Protein AF-A0A9E6A6F7-F1 (afdb_monomer)

Secondary structure (DSSP, 8-state):
------HHHHHHHTS-HHHHHHHHHHTTTTTT-SS--HHHHHHHHHHHHHTT--SHHHHHHHHHHTHHHHHTTT-----HHHHHHHHHHS-HHHHHHHHHHHHHHHHHHS-SS-HHHHHHS-SSHHHHHHHHHHHHHHTTS--

Structure (mmCIF, N/CA/C/O backbone):
data_AF-A0A9E6A6F7-F1
#
_entry.id   AF-A0A9E6A6F7-F1
#
loop_
_atom_site.group_PDB
_atom_site.id
_atom_site.type_symbol
_atom_site.label_atom_id
_atom_site.label_alt_id
_atom_site.label_comp_id
_atom_site.label_asym_id
_atom_site.label_entity_id
_atom_site.label_seq_id
_atom_site.pdbx_PDB_ins_code
_atom_site.Cartn_x
_atom_site.Cartn_y
_atom_site.Cartn_z
_atom_site.occupancy
_atom_site.B_iso_or_equiv
_atom_site.auth_seq_id
_atom_site.auth_comp_id
_atom_site.auth_asym_id
_atom_site.auth_atom_id
_atom_site.pdbx_PDB_model_num
ATOM 1 N N . MET A 1 1 ? 13.726 -7.274 18.496 1.00 39.00 1 MET A N 1
ATOM 2 C CA . MET A 1 1 ? 13.730 -6.016 17.710 1.00 39.00 1 MET A CA 1
ATOM 3 C C . MET A 1 1 ? 12.472 -5.232 18.072 1.00 39.00 1 MET A C 1
ATOM 5 O O . MET A 1 1 ? 11.391 -5.796 17.971 1.00 39.00 1 MET A O 1
ATOM 9 N N . LYS A 1 2 ? 12.599 -4.001 18.593 1.00 41.56 2 LYS A N 1
ATOM 10 C CA . LYS A 1 2 ? 11.456 -3.180 19.045 1.00 41.56 2 LYS A CA 1
ATOM 11 C C . LYS A 1 2 ? 10.475 -2.971 17.886 1.00 41.56 2 LYS A C 1
ATOM 13 O O . LYS A 1 2 ? 10.886 -2.493 16.833 1.00 41.56 2 LYS A O 1
ATOM 18 N N . HIS A 1 3 ? 9.202 -3.313 18.087 1.00 45.44 3 HIS A N 1
ATOM 19 C CA . HIS A 1 3 ? 8.124 -3.018 17.144 1.00 45.44 3 HIS A CA 1
ATOM 20 C C . HIS A 1 3 ? 8.069 -1.508 16.884 1.00 45.44 3 HIS A C 1
ATOM 22 O O . HIS A 1 3 ? 7.544 -0.740 17.690 1.00 45.44 3 HIS A O 1
ATOM 28 N N . SER A 1 4 ? 8.621 -1.066 15.760 1.00 52.75 4 SER A N 1
ATOM 29 C CA . SER A 1 4 ? 8.496 0.305 15.284 1.00 52.75 4 SER A CA 1
ATOM 30 C C . SER A 1 4 ? 7.064 0.506 14.780 1.00 52.75 4 SER A C 1
ATOM 32 O O . SER A 1 4 ? 6.735 0.242 13.624 1.00 52.75 4 SER A O 1
ATOM 34 N N . ASN A 1 5 ? 6.179 0.948 15.681 1.00 57.75 5 ASN A N 1
ATOM 35 C CA . ASN A 1 5 ? 4.840 1.442 15.349 1.00 57.75 5 ASN A CA 1
ATOM 36 C C . ASN A 1 5 ? 4.981 2.748 14.551 1.00 57.75 5 ASN A C 1
ATOM 38 O O . ASN A 1 5 ? 4.801 3.838 15.083 1.00 57.75 5 ASN A O 1
ATOM 42 N N . SER A 1 6 ? 5.349 2.648 13.273 1.00 71.81 6 SER A N 1
ATOM 43 C CA . SER A 1 6 ? 5.286 3.804 12.384 1.00 71.81 6 SER A CA 1
ATOM 44 C C . SER A 1 6 ? 3.828 4.253 12.238 1.00 71.81 6 SER A C 1
ATOM 46 O O . SER A 1 6 ? 2.909 3.428 12.292 1.00 71.81 6 SER A O 1
ATOM 48 N N . ILE A 1 7 ? 3.610 5.550 12.011 1.00 75.88 7 ILE A N 1
ATOM 49 C CA . ILE A 1 7 ? 2.280 6.097 11.690 1.00 75.88 7 ILE A CA 1
ATOM 50 C C . ILE A 1 7 ? 1.677 5.334 10.501 1.00 75.88 7 ILE A C 1
ATOM 52 O O . ILE A 1 7 ? 0.491 5.027 10.491 1.00 75.88 7 ILE A O 1
ATOM 56 N N . PHE A 1 8 ? 2.510 4.913 9.548 1.00 79.44 8 PHE A N 1
ATOM 57 C CA . PHE A 1 8 ? 2.103 4.068 8.429 1.00 79.44 8 PHE A CA 1
ATOM 58 C C . PHE A 1 8 ? 1.563 2.693 8.860 1.00 79.44 8 PHE A C 1
ATOM 60 O O . PHE A 1 8 ? 0.500 2.278 8.402 1.00 79.44 8 PHE A O 1
ATOM 67 N N . CYS A 1 9 ? 2.231 2.009 9.798 1.00 79.19 9 CYS A N 1
ATOM 68 C CA . CYS A 1 9 ? 1.732 0.757 10.378 1.00 79.19 9 CYS A CA 1
ATOM 69 C C . CYS A 1 9 ? 0.378 0.964 11.075 1.00 79.19 9 CYS A C 1
ATOM 71 O O . CYS A 1 9 ? -0.506 0.118 10.972 1.00 79.19 9 CYS A O 1
ATOM 73 N N . GLN A 1 10 ? 0.214 2.075 11.799 1.00 80.62 10 GLN A N 1
ATOM 74 C CA . GLN A 1 10 ? -1.046 2.413 12.464 1.00 80.62 10 GLN A CA 1
ATOM 75 C C . GLN A 1 10 ? -2.157 2.713 11.452 1.00 80.62 10 GLN A C 1
ATOM 77 O O . GLN A 1 10 ? -3.277 2.245 11.631 1.00 80.62 10 GLN A O 1
ATOM 82 N N . LEU A 1 11 ? -1.839 3.411 10.359 1.00 79.31 11 LEU A N 1
ATOM 83 C CA . LEU A 1 11 ? -2.776 3.681 9.271 1.00 79.31 11 LEU A CA 1
ATOM 84 C C . LEU A 1 11 ? -3.264 2.389 8.609 1.00 79.31 11 LEU A C 1
ATOM 86 O O . LEU A 1 11 ? -4.469 2.197 8.458 1.00 79.31 11 LEU A O 1
ATOM 90 N N . LEU A 1 12 ? -2.355 1.463 8.293 1.00 82.12 12 LEU A N 1
ATOM 91 C CA . LEU A 1 12 ? -2.723 0.176 7.697 1.00 82.12 12 LEU A CA 1
ATOM 92 C C . LEU A 1 12 ? -3.583 -0.693 8.624 1.00 82.12 12 LEU A C 1
ATOM 94 O O . LEU A 1 12 ? -4.423 -1.440 8.131 1.00 82.12 12 LEU A O 1
ATOM 98 N N . LYS A 1 13 ? -3.453 -0.569 9.953 1.00 83.62 13 LYS A N 1
ATOM 99 C CA . LYS A 1 13 ? -4.332 -1.276 10.907 1.00 83.62 13 LYS A CA 1
ATOM 100 C C . LYS A 1 13 ? -5.803 -0.862 10.788 1.00 83.62 13 LYS A C 1
ATOM 102 O O . LYS A 1 13 ? -6.673 -1.651 11.148 1.00 83.62 13 LYS A O 1
ATOM 107 N N . PHE A 1 14 ? -6.103 0.334 10.274 1.00 82.25 14 PHE A N 1
ATOM 108 C CA . PHE A 1 14 ? -7.488 0.753 10.029 1.00 82.25 14 PHE A CA 1
ATOM 109 C C . PHE A 1 14 ? -8.113 0.098 8.796 1.00 82.25 14 PHE A C 1
ATOM 111 O O . PHE A 1 14 ? -9.330 0.182 8.632 1.00 82.25 14 PHE A O 1
ATOM 118 N N . ILE A 1 15 ? -7.314 -0.567 7.956 1.00 85.81 15 ILE A N 1
ATOM 119 C CA . ILE A 1 15 ? -7.762 -1.297 6.771 1.00 85.81 15 ILE A CA 1
ATOM 120 C C . ILE A 1 15 ? -7.661 -2.796 7.075 1.00 85.81 15 ILE A C 1
ATOM 122 O O . ILE A 1 15 ? -6.586 -3.384 6.937 1.00 85.81 15 ILE A O 1
ATOM 126 N N . PRO A 1 16 ? -8.754 -3.462 7.496 1.00 86.44 16 PRO A N 1
ATOM 127 C CA . PRO A 1 16 ? -8.715 -4.895 7.732 1.00 86.44 16 PRO A CA 1
ATOM 128 C C . PRO A 1 16 ? -8.428 -5.608 6.410 1.00 86.44 16 PRO A C 1
ATOM 130 O O . PRO A 1 16 ? -9.223 -5.509 5.473 1.00 86.44 16 PRO A O 1
ATOM 133 N N . ARG A 1 17 ? -7.316 -6.351 6.343 1.00 88.56 17 ARG A N 1
ATOM 134 C CA . ARG A 1 17 ? -6.894 -7.081 5.132 1.00 88.56 17 ARG A CA 1
ATOM 135 C C . ARG A 1 17 ? -8.009 -7.925 4.533 1.00 88.56 17 ARG A C 1
ATOM 137 O O . ARG A 1 17 ? -8.221 -7.884 3.334 1.00 88.56 17 ARG A O 1
ATOM 144 N N . HIS A 1 18 ? -8.746 -8.645 5.373 1.00 89.56 18 HIS A N 1
ATOM 145 C CA . HIS A 1 18 ? -9.848 -9.494 4.931 1.00 89.56 18 HIS A CA 1
ATOM 146 C C . HIS A 1 18 ? -10.988 -8.694 4.278 1.00 89.56 18 HIS A C 1
ATOM 148 O O . HIS A 1 18 ? -11.524 -9.109 3.256 1.00 89.56 18 HIS A O 1
ATOM 154 N N . SER A 1 19 ? -11.338 -7.523 4.824 1.00 88.88 19 SER A N 1
ATOM 155 C CA . SER A 1 19 ? -12.350 -6.651 4.216 1.00 88.88 19 SER A CA 1
ATOM 156 C C . SER A 1 19 ? -11.873 -6.091 2.879 1.00 88.88 19 SER A C 1
ATOM 158 O O . SER A 1 19 ? -12.650 -6.050 1.933 1.00 88.88 19 SER A O 1
ATOM 160 N N . PHE A 1 20 ? -10.599 -5.703 2.789 1.00 91.50 20 PHE A N 1
ATOM 161 C CA . PHE A 1 20 ? -10.003 -5.255 1.532 1.00 91.50 20 PHE A CA 1
ATOM 162 C C . PHE A 1 20 ? -9.965 -6.378 0.490 1.00 91.50 20 PHE A C 1
ATOM 164 O O . PHE A 1 20 ? -10.367 -6.163 -0.647 1.00 91.50 20 PHE A O 1
ATOM 171 N N . GLN A 1 21 ? -9.573 -7.592 0.884 1.00 92.38 21 GLN A N 1
ATOM 172 C CA . GLN A 1 21 ? -9.533 -8.738 -0.022 1.00 92.38 21 GLN A CA 1
ATOM 173 C C . GLN A 1 21 ? -10.916 -9.036 -0.609 1.00 92.38 21 GLN A C 1
ATOM 175 O O . GLN A 1 21 ? -11.034 -9.202 -1.814 1.00 92.38 21 GLN A O 1
ATOM 180 N N . LYS A 1 22 ? -11.988 -8.964 0.194 1.00 92.88 22 LYS A N 1
ATOM 181 C CA . LYS A 1 22 ? -13.363 -9.096 -0.321 1.00 92.88 22 LYS A CA 1
ATOM 182 C C . LYS A 1 22 ? -13.703 -8.067 -1.400 1.00 92.88 22 LYS A C 1
ATOM 184 O O . LYS A 1 22 ? -14.404 -8.394 -2.354 1.00 92.88 22 LYS A O 1
ATOM 189 N N . VAL A 1 23 ? -13.236 -6.826 -1.251 1.00 91.88 23 VAL A N 1
ATOM 190 C CA . VAL A 1 23 ? -13.404 -5.790 -2.280 1.00 91.88 23 VAL A CA 1
ATOM 191 C C . VAL A 1 23 ? -12.633 -6.187 -3.540 1.00 91.88 23 VAL A C 1
ATOM 193 O O . VAL A 1 23 ? -13.209 -6.200 -4.625 1.00 91.88 23 VAL A O 1
ATOM 196 N N . VAL A 1 24 ? -11.360 -6.562 -3.397 1.00 93.62 24 VAL A N 1
ATOM 197 C CA . VAL A 1 24 ? -10.501 -6.998 -4.510 1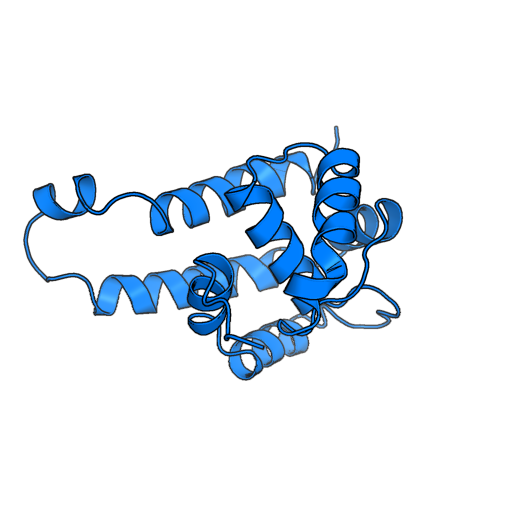.00 93.62 24 VAL A CA 1
ATOM 198 C C . VAL A 1 24 ? -11.121 -8.169 -5.271 1.00 93.62 24 VAL A C 1
ATOM 200 O O . VAL A 1 24 ? -11.175 -8.123 -6.498 1.00 93.62 24 VAL A O 1
ATOM 203 N N . ASP A 1 25 ? -11.631 -9.176 -4.563 1.00 93.19 25 ASP A N 1
ATOM 204 C CA . ASP A 1 25 ? -12.203 -10.389 -5.152 1.00 93.19 25 ASP A CA 1
ATOM 205 C C . ASP A 1 25 ? -13.464 -10.080 -5.968 1.00 93.19 25 ASP A C 1
ATOM 207 O O . ASP A 1 25 ? -13.608 -10.563 -7.092 1.00 93.19 25 ASP A O 1
ATOM 211 N N . ARG A 1 26 ? -14.350 -9.208 -5.459 1.00 93.88 26 ARG A N 1
ATOM 212 C CA . ARG A 1 26 ? -15.557 -8.774 -6.191 1.00 93.88 26 ARG A CA 1
ATOM 213 C C . ARG A 1 26 ? -15.229 -8.063 -7.499 1.00 93.88 26 ARG A C 1
ATOM 215 O O . ARG A 1 26 ? -15.927 -8.257 -8.489 1.00 93.88 26 ARG A O 1
ATOM 222 N N . HIS A 1 27 ? -14.164 -7.267 -7.505 1.00 90.44 27 HIS A N 1
ATOM 223 C CA . HIS A 1 27 ? -13.693 -6.542 -8.689 1.00 90.44 27 HIS A CA 1
ATOM 224 C C . HIS A 1 27 ? -12.661 -7.328 -9.507 1.00 90.44 27 HIS A C 1
ATOM 226 O O . HIS A 1 27 ? -12.150 -6.810 -10.496 1.00 90.44 27 HIS A O 1
ATOM 232 N N . LYS A 1 28 ? -12.330 -8.564 -9.103 1.00 90.94 28 LYS A N 1
ATOM 233 C CA . LYS A 1 28 ? -11.289 -9.404 -9.718 1.00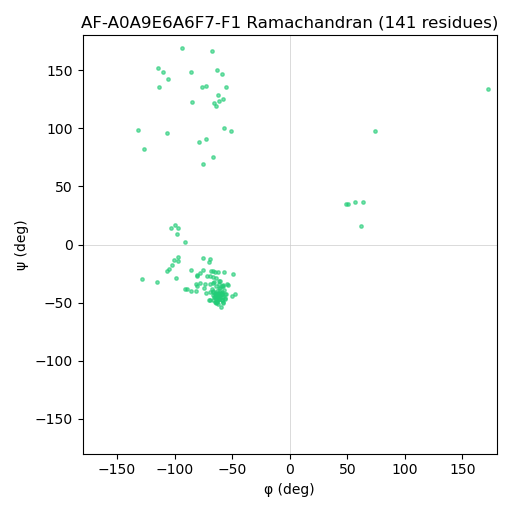 90.94 28 LYS A CA 1
ATOM 234 C C . LYS A 1 28 ? -9.942 -8.672 -9.883 1.00 90.94 28 LYS A C 1
ATOM 236 O O . LYS A 1 28 ? -9.218 -8.917 -10.844 1.00 90.94 28 LYS A O 1
ATOM 241 N N . GLY A 1 29 ? -9.590 -7.787 -8.945 1.00 86.75 29 GLY A N 1
ATOM 242 C CA . GLY A 1 29 ? -8.431 -6.885 -9.058 1.00 86.75 29 GLY A CA 1
ATOM 243 C C . GLY A 1 29 ? -7.065 -7.577 -9.081 1.00 86.75 29 GLY A C 1
ATOM 244 O O . GLY A 1 29 ? -6.104 -7.031 -9.628 1.00 86.75 29 GLY A O 1
ATOM 245 N N . ASP A 1 30 ? -7.000 -8.791 -8.529 1.00 89.94 30 ASP A N 1
ATOM 246 C CA . ASP A 1 30 ? -5.817 -9.656 -8.552 1.00 89.94 30 ASP A CA 1
ATOM 247 C C . ASP A 1 30 ? -5.902 -10.798 -9.578 1.00 89.94 30 AS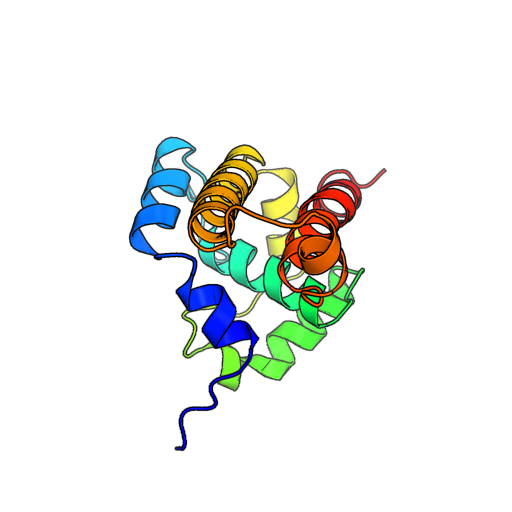P A C 1
ATOM 249 O O . ASP A 1 30 ? -5.090 -11.725 -9.577 1.00 89.94 30 ASP A O 1
ATOM 253 N N . HIS A 1 31 ? -6.853 -10.736 -10.515 1.00 87.50 31 HIS A N 1
ATOM 254 C CA . HIS A 1 31 ? -6.935 -11.720 -11.588 1.00 87.50 31 HIS A CA 1
ATOM 255 C C . HIS A 1 31 ? -5.667 -11.696 -12.456 1.00 87.50 31 HIS A C 1
ATOM 257 O O . HIS A 1 31 ? -5.308 -10.665 -13.018 1.00 87.50 31 HIS A O 1
ATOM 263 N N . ARG A 1 32 ? -5.001 -12.855 -12.582 1.00 82.19 32 ARG A N 1
ATOM 264 C CA . ARG A 1 32 ? -3.745 -13.057 -13.343 1.00 82.19 32 ARG A CA 1
ATOM 265 C C . ARG A 1 32 ? -2.540 -12.253 -12.835 1.00 82.19 32 ARG A C 1
ATOM 267 O O . ARG A 1 32 ? -1.532 -12.153 -13.535 1.00 82.19 32 ARG A O 1
ATOM 274 N N . VAL A 1 33 ? -2.601 -11.725 -11.618 1.00 83.19 33 VAL A N 1
ATOM 275 C CA . VAL A 1 33 ? -1.486 -10.989 -11.016 1.00 83.19 33 VAL A CA 1
ATOM 276 C C . VAL A 1 33 ? -0.402 -11.954 -10.532 1.00 83.19 33 VAL A C 1
ATOM 278 O O . VAL A 1 33 ? -0.700 -12.974 -9.916 1.00 83.19 33 VAL A O 1
ATOM 281 N N . ARG A 1 34 ? 0.869 -11.634 -10.817 1.00 76.50 34 ARG A N 1
ATOM 282 C CA . ARG A 1 34 ? 2.031 -12.474 -10.459 1.00 76.50 34 ARG A CA 1
ATOM 283 C C . ARG A 1 34 ? 2.989 -11.843 -9.449 1.00 76.50 34 ARG A C 1
ATOM 285 O O . ARG A 1 34 ? 3.613 -12.572 -8.689 1.00 76.50 34 ARG A O 1
ATOM 292 N N . THR A 1 35 ? 3.150 -10.520 -9.463 1.00 79.69 35 THR A N 1
ATOM 293 C CA . THR A 1 35 ? 4.264 -9.849 -8.759 1.00 79.69 35 THR A CA 1
ATOM 294 C C . THR A 1 35 ? 3.846 -8.706 -7.839 1.00 79.69 35 THR A C 1
ATOM 296 O O . THR A 1 35 ? 4.526 -8.464 -6.848 1.00 79.69 35 THR A O 1
ATOM 299 N N . LEU A 1 36 ? 2.751 -8.004 -8.142 1.00 87.88 36 LEU A N 1
ATOM 300 C CA . LEU A 1 36 ? 2.291 -6.838 -7.388 1.00 87.88 36 LEU A CA 1
ATOM 301 C C . LEU A 1 36 ? 0.804 -6.992 -7.087 1.00 87.88 36 LEU A C 1
ATOM 303 O O . LEU A 1 36 ? 0.003 -6.688 -7.959 1.00 87.88 36 LEU A O 1
ATOM 307 N N . SER A 1 37 ? 0.417 -7.444 -5.895 1.00 91.12 37 SER A N 1
ATOM 308 C CA . SER A 1 37 ? -1.001 -7.591 -5.512 1.00 91.12 37 SER A CA 1
ATOM 309 C C . SER A 1 37 ? -1.724 -6.241 -5.374 1.00 91.12 37 SER A C 1
ATOM 311 O O . SER A 1 37 ? -1.097 -5.175 -5.335 1.00 91.12 37 SER A O 1
ATOM 313 N N . CYS A 1 38 ? -3.055 -6.250 -5.297 1.00 90.81 38 CYS A N 1
ATOM 314 C CA . CYS A 1 38 ? -3.846 -5.064 -4.965 1.00 90.81 38 CYS A CA 1
ATOM 315 C C . CYS A 1 38 ? -3.482 -4.538 -3.573 1.00 90.81 38 CYS A C 1
ATOM 317 O O . CYS A 1 38 ? -3.506 -3.328 -3.346 1.00 90.81 38 CYS A O 1
ATOM 319 N N . TRP A 1 39 ? -3.098 -5.432 -2.654 1.00 91.31 39 TRP A N 1
ATOM 320 C CA . TRP A 1 39 ? -2.596 -5.040 -1.342 1.00 91.31 39 TRP A CA 1
ATOM 321 C C . TRP A 1 39 ? -1.259 -4.304 -1.452 1.00 91.31 39 TRP A C 1
ATOM 323 O O . TRP A 1 39 ? -1.114 -3.225 -0.881 1.00 91.31 39 TRP A O 1
ATOM 333 N N . ASP A 1 40 ? -0.306 -4.833 -2.225 1.00 89.94 40 ASP A N 1
ATOM 334 C CA . ASP A 1 40 ? 0.982 -4.166 -2.446 1.00 89.94 40 ASP A CA 1
ATOM 33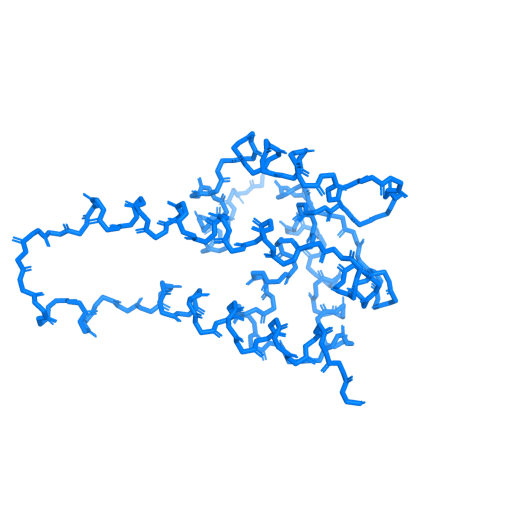5 C C . ASP A 1 40 ? 0.777 -2.772 -3.048 1.00 89.94 40 ASP A C 1
ATOM 337 O O . ASP A 1 40 ? 1.346 -1.796 -2.564 1.00 89.94 40 ASP A O 1
ATOM 341 N N . GLN A 1 41 ? -0.099 -2.652 -4.051 1.00 88.88 41 GLN A N 1
ATOM 342 C CA . GLN A 1 41 ? -0.424 -1.364 -4.664 1.00 88.88 41 GLN A CA 1
ATOM 343 C C . GLN A 1 41 ? -1.047 -0.388 -3.658 1.00 88.88 41 GLN A C 1
ATOM 345 O O . GLN A 1 41 ? -0.644 0.771 -3.620 1.00 88.88 41 GLN A O 1
ATOM 350 N N . LEU A 1 42 ? -1.971 -0.836 -2.800 1.00 88.69 42 LEU A N 1
ATOM 351 C CA . LEU A 1 42 ? -2.540 -0.000 -1.737 1.00 88.69 42 LEU A CA 1
ATOM 352 C C . LEU A 1 42 ? -1.451 0.525 -0.790 1.00 88.69 42 LEU A C 1
ATOM 354 O O . LEU A 1 42 ? -1.421 1.716 -0.479 1.00 88.69 42 LEU A O 1
ATOM 358 N N . VAL A 1 43 ? -0.557 -0.357 -0.335 1.00 88.69 43 VAL A N 1
ATOM 359 C CA . VAL A 1 43 ? 0.547 -0.004 0.568 1.00 88.69 43 VAL A CA 1
ATOM 360 C C . VAL A 1 43 ? 1.474 1.013 -0.102 1.00 88.69 43 VAL A C 1
ATOM 362 O O . VAL A 1 43 ? 1.835 2.008 0.522 1.00 88.69 43 VAL A O 1
ATOM 365 N N . VAL A 1 44 ? 1.822 0.813 -1.373 1.00 88.00 44 VAL A N 1
ATOM 366 C CA . VAL A 1 44 ? 2.678 1.724 -2.149 1.00 88.00 44 VAL A CA 1
ATOM 367 C C . VAL A 1 44 ? 2.034 3.091 -2.338 1.00 88.00 44 VAL A C 1
ATOM 369 O O . VAL A 1 44 ? 2.696 4.104 -2.117 1.00 88.00 44 VAL A O 1
ATOM 372 N N . LEU A 1 45 ? 0.750 3.130 -2.702 1.00 85.06 45 LEU A N 1
ATOM 373 C CA . LEU A 1 45 ? 0.007 4.378 -2.868 1.00 85.06 45 LEU A CA 1
ATOM 374 C C . LEU A 1 45 ? -0.107 5.128 -1.543 1.00 85.06 45 LEU A C 1
ATOM 376 O O . LEU A 1 45 ? 0.091 6.333 -1.501 1.00 85.06 45 LEU A O 1
ATOM 380 N N . LEU A 1 46 ? -0.361 4.443 -0.430 1.00 83.69 46 LEU A N 1
ATOM 381 C CA . LEU A 1 46 ? -0.389 5.100 0.875 1.00 83.69 46 LEU A CA 1
ATOM 382 C C . LEU A 1 46 ? 1.009 5.592 1.292 1.00 83.69 46 LEU A C 1
ATOM 384 O O . LEU A 1 46 ? 1.154 6.682 1.846 1.00 83.69 46 LEU A O 1
ATOM 388 N N . PHE A 1 47 ? 2.048 4.810 0.999 1.00 85.44 47 PHE A N 1
ATOM 389 C CA . PHE A 1 47 ? 3.432 5.153 1.303 1.00 85.44 47 PHE A CA 1
ATOM 390 C C . PHE A 1 47 ? 3.906 6.383 0.528 1.00 85.44 47 PHE A C 1
ATOM 392 O O . PHE A 1 47 ? 4.526 7.275 1.114 1.00 85.44 47 PHE A O 1
ATOM 399 N N . SER A 1 48 ? 3.612 6.452 -0.774 1.00 84.12 48 SER A N 1
ATOM 400 C CA . SER A 1 48 ? 4.016 7.578 -1.618 1.00 84.12 48 SER A CA 1
ATOM 401 C C . SER A 1 48 ? 3.456 8.892 -1.089 1.00 84.12 48 SER A C 1
ATOM 403 O O . SER A 1 48 ? 4.138 9.908 -1.115 1.00 84.12 48 SER A O 1
ATOM 405 N N . GLN A 1 49 ? 2.247 8.851 -0.537 1.00 81.00 49 GLN A N 1
ATOM 406 C CA . GLN A 1 49 ? 1.524 10.020 -0.045 1.00 81.00 49 GLN A CA 1
ATOM 407 C C . GLN A 1 49 ? 2.119 10.556 1.245 1.00 81.00 49 GLN A C 1
ATOM 409 O O . GLN A 1 49 ? 2.331 11.756 1.381 1.00 81.00 49 GLN A O 1
ATOM 414 N N . LEU A 1 50 ? 2.485 9.663 2.162 1.00 80.31 50 LEU A N 1
ATOM 415 C CA . LEU A 1 50 ? 3.181 10.057 3.386 1.00 80.31 50 LEU A CA 1
ATOM 416 C C . LEU A 1 50 ? 4.589 10.600 3.116 1.00 80.31 50 LEU A C 1
ATOM 418 O O . LEU A 1 50 ? 5.078 11.423 3.882 1.00 80.31 50 LEU A O 1
ATOM 422 N N . ASN A 1 51 ? 5.231 10.163 2.030 1.00 80.81 51 ASN A N 1
ATOM 423 C CA . ASN A 1 51 ? 6.570 10.609 1.639 1.00 80.81 51 ASN A CA 1
ATOM 424 C C . ASN A 1 51 ? 6.551 11.710 0.563 1.00 80.81 51 ASN A C 1
ATOM 426 O O . ASN A 1 51 ? 7.604 12.021 0.005 1.00 80.81 51 ASN A O 1
ATOM 430 N N . SER A 1 52 ? 5.373 12.270 0.246 1.00 81.31 52 SER A N 1
ATOM 431 C CA . SER A 1 52 ? 5.172 13.299 -0.790 1.00 81.31 52 SER A C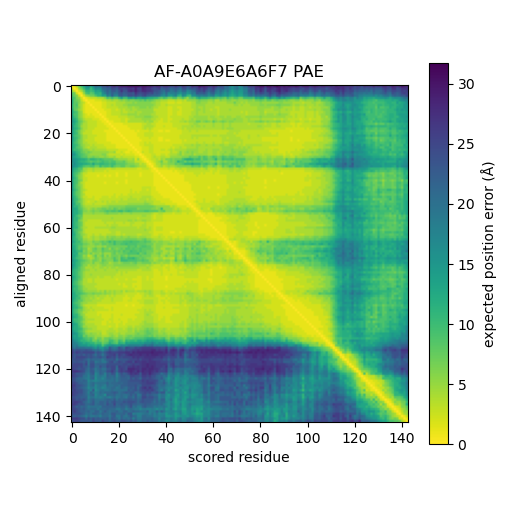A 1
ATOM 432 C C . SER A 1 52 ? 5.829 12.963 -2.142 1.00 81.31 52 SER A C 1
ATOM 434 O O . SER A 1 52 ? 6.340 13.835 -2.840 1.00 81.31 52 SER A O 1
ATOM 436 N N . GLN A 1 53 ? 5.851 11.679 -2.513 1.00 80.56 53 GLN A N 1
ATOM 437 C CA . GLN A 1 53 ? 6.442 11.199 -3.761 1.00 80.56 53 GLN A CA 1
ATOM 438 C C . GLN A 1 53 ? 5.439 11.319 -4.909 1.00 80.56 53 GLN A C 1
ATOM 440 O O . GLN A 1 53 ? 4.367 10.717 -4.869 1.00 80.56 53 GLN A O 1
ATOM 445 N N . THR A 1 54 ? 5.811 12.047 -5.960 1.00 76.88 54 THR A N 1
ATOM 446 C CA . THR A 1 54 ? 4.948 12.324 -7.123 1.00 76.88 54 THR A CA 1
ATOM 447 C C . THR A 1 54 ? 5.308 11.510 -8.368 1.00 76.88 54 THR A C 1
ATOM 449 O O . THR A 1 54 ? 4.463 11.319 -9.235 1.00 76.88 54 THR A O 1
ATOM 452 N N . SER A 1 55 ? 6.535 10.984 -8.462 1.00 83.75 55 SER A N 1
ATOM 453 C CA . SER A 1 55 ? 7.001 10.214 -9.625 1.00 83.75 55 SER A CA 1
ATOM 454 C C . SER A 1 55 ? 7.069 8.714 -9.337 1.00 83.75 55 SER A C 1
ATOM 456 O O . SER A 1 55 ? 7.519 8.305 -8.268 1.00 83.75 55 SER A O 1
ATOM 458 N N . LEU A 1 56 ? 6.711 7.868 -10.313 1.00 85.38 56 LEU A N 1
ATOM 459 C CA . LEU A 1 56 ? 6.816 6.408 -10.155 1.00 85.38 56 LEU A CA 1
ATOM 460 C C . LEU A 1 56 ? 8.250 5.949 -9.842 1.00 85.38 56 LEU A C 1
ATOM 462 O O . LEU A 1 56 ? 8.442 5.025 -9.057 1.00 85.38 56 LEU A O 1
ATOM 466 N N . ARG A 1 57 ? 9.259 6.617 -10.420 1.00 87.44 57 ARG A N 1
ATOM 467 C CA . ARG A 1 57 ? 10.680 6.337 -10.153 1.00 87.44 57 ARG A CA 1
ATOM 468 C C . ARG A 1 57 ? 11.063 6.668 -8.707 1.00 87.44 57 ARG A C 1
ATOM 470 O O . ARG A 1 57 ? 11.745 5.875 -8.059 1.00 87.44 57 ARG A O 1
ATOM 477 N N . GLY A 1 58 ? 10.626 7.824 -8.202 1.00 88.56 58 GLY A N 1
ATOM 478 C CA . GLY A 1 58 ? 10.831 8.221 -6.807 1.00 88.56 58 GLY A CA 1
ATOM 479 C C . GLY A 1 58 ? 10.141 7.266 -5.834 1.00 88.56 58 GLY A C 1
ATOM 480 O O . GLY A 1 58 ? 10.750 6.829 -4.859 1.00 88.56 58 GLY A O 1
ATOM 481 N N . ILE A 1 59 ? 8.911 6.853 -6.156 1.00 88.56 59 ILE A N 1
ATOM 482 C CA . ILE A 1 59 ? 8.156 5.864 -5.378 1.00 88.56 59 ILE A CA 1
ATOM 483 C C . ILE A 1 59 ? 8.909 4.534 -5.320 1.00 88.56 59 ILE A C 1
ATOM 485 O O . ILE A 1 59 ? 9.171 4.050 -4.226 1.00 88.56 59 ILE A O 1
ATOM 489 N N . GLU A 1 60 ? 9.301 3.962 -6.460 1.00 91.50 60 GLU A N 1
ATOM 490 C CA . GLU A 1 60 ? 10.040 2.694 -6.515 1.00 91.50 60 GLU A CA 1
ATOM 491 C C . GLU A 1 60 ? 11.339 2.754 -5.700 1.00 91.50 60 GLU A C 1
ATOM 493 O O . GLU A 1 60 ? 11.606 1.864 -4.892 1.00 91.50 60 GLU A O 1
ATOM 498 N N . THR A 1 61 ? 12.121 3.823 -5.872 1.00 90.94 61 THR A N 1
ATOM 499 C CA . THR A 1 61 ? 13.419 3.995 -5.203 1.00 90.94 61 THR A CA 1
ATOM 500 C C . THR A 1 61 ? 13.251 4.085 -3.686 1.00 90.94 61 THR A C 1
ATOM 502 O O . THR A 1 61 ? 13.897 3.345 -2.939 1.00 90.94 61 THR A O 1
ATOM 505 N N . THR A 1 62 ? 12.350 4.951 -3.216 1.00 89.81 62 THR A N 1
ATOM 506 C CA . THR A 1 62 ? 12.132 5.182 -1.781 1.00 89.81 62 THR A CA 1
ATOM 507 C C . THR A 1 62 ? 11.396 4.017 -1.115 1.00 89.81 62 THR A C 1
ATOM 509 O O . THR A 1 62 ? 11.679 3.683 0.033 1.00 89.81 62 THR A O 1
ATOM 512 N N . PHE A 1 63 ? 10.478 3.352 -1.817 1.00 89.38 63 PHE A N 1
ATOM 513 C CA . PHE A 1 63 ? 9.774 2.184 -1.288 1.00 89.38 63 PHE A CA 1
ATOM 514 C C . PHE A 1 63 ? 10.721 0.986 -1.143 1.00 89.38 63 PHE A C 1
ATOM 516 O O . PHE A 1 63 ? 10.805 0.368 -0.080 1.00 89.38 63 PHE A O 1
ATOM 523 N N . ASN A 1 64 ? 11.506 0.686 -2.183 1.00 90.69 64 ASN A N 1
ATOM 524 C CA . ASN A 1 64 ? 12.422 -0.452 -2.168 1.00 90.69 64 ASN A CA 1
ATOM 525 C C . ASN A 1 64 ? 13.607 -0.254 -1.207 1.00 90.69 64 ASN A C 1
ATOM 527 O O . ASN A 1 64 ? 14.107 -1.247 -0.668 1.00 90.69 64 ASN A O 1
ATOM 531 N N . SER A 1 65 ? 14.027 0.990 -0.933 1.00 89.44 65 SER A N 1
ATOM 532 C CA . SER A 1 65 ? 15.060 1.285 0.074 1.00 89.44 65 SER A CA 1
ATOM 533 C C . SER A 1 65 ? 14.591 1.012 1.509 1.00 89.44 65 SER A C 1
ATOM 535 O O . SER A 1 65 ? 15.405 0.719 2.383 1.00 89.44 65 SER A O 1
ATOM 537 N N . GLN A 1 66 ? 13.276 1.014 1.755 1.00 85.38 66 GLN A N 1
ATOM 538 C CA . GLN A 1 66 ? 12.674 0.727 3.060 1.00 85.38 66 GLN A CA 1
ATOM 539 C C . GLN A 1 66 ? 12.134 -0.707 3.196 1.00 85.38 66 GLN A C 1
ATOM 541 O O . GLN A 1 66 ? 11.385 -0.999 4.132 1.00 85.38 66 GLN A O 1
ATOM 546 N N . LYS A 1 67 ? 12.545 -1.633 2.314 1.00 79.00 67 LYS A N 1
ATOM 547 C CA . LYS A 1 67 ? 12.045 -3.022 2.267 1.00 79.00 67 LYS A CA 1
ATOM 548 C C . LYS A 1 67 ? 12.021 -3.720 3.630 1.00 79.00 67 LYS A C 1
ATOM 550 O O . LYS A 1 67 ? 11.047 -4.395 3.944 1.00 79.00 67 LYS A O 1
ATOM 555 N N . SER A 1 68 ? 13.063 -3.562 4.447 1.00 77.94 68 SER A N 1
ATOM 556 C CA . SER A 1 68 ? 13.145 -4.211 5.765 1.00 77.94 68 SER A CA 1
ATOM 557 C C . SER A 1 68 ? 12.016 -3.785 6.710 1.00 77.94 68 SER A C 1
ATOM 559 O O . SER A 1 68 ? 11.509 -4.603 7.470 1.00 77.94 68 SER A O 1
ATOM 561 N N . LYS A 1 69 ? 11.565 -2.528 6.626 1.00 76.56 69 LYS A N 1
ATOM 562 C CA . LYS A 1 69 ? 10.452 -1.996 7.428 1.00 76.56 69 LYS A CA 1
ATOM 563 C C . LYS A 1 69 ? 9.091 -2.434 6.880 1.00 76.56 69 LYS A C 1
ATOM 565 O O . LYS A 1 69 ? 8.158 -2.644 7.649 1.00 76.56 69 LYS A O 1
ATOM 570 N N . LEU A 1 70 ? 8.989 -2.574 5.560 1.00 76.12 70 LEU A N 1
ATOM 571 C CA . LEU A 1 70 ? 7.744 -2.879 4.849 1.00 76.12 70 LEU A CA 1
ATOM 572 C C . LEU A 1 70 ? 7.446 -4.382 4.766 1.00 76.12 70 LEU A C 1
ATOM 574 O O . LEU A 1 70 ? 6.285 -4.765 4.648 1.00 76.12 70 LEU A O 1
ATOM 578 N N . TYR A 1 71 ? 8.460 -5.240 4.911 1.00 73.69 71 TYR A N 1
ATOM 579 C CA . TYR A 1 71 ? 8.289 -6.695 4.912 1.00 73.69 71 TYR A CA 1
ATOM 580 C C . TYR A 1 71 ? 7.287 -7.159 5.981 1.00 73.69 71 TYR A C 1
ATOM 582 O O . TYR A 1 71 ? 6.388 -7.950 5.705 1.00 73.69 71 TYR A O 1
ATOM 590 N N . HIS A 1 72 ? 7.356 -6.583 7.186 1.00 74.44 72 HIS A N 1
ATOM 591 C CA . HIS A 1 72 ? 6.417 -6.881 8.276 1.00 74.44 72 HIS A CA 1
ATOM 592 C C . HIS A 1 72 ? 4.990 -6.368 8.028 1.00 74.44 72 HIS A C 1
ATOM 594 O O . HIS A 1 72 ? 4.059 -6.749 8.732 1.00 74.44 72 HIS A O 1
ATOM 600 N N . LEU A 1 73 ? 4.806 -5.516 7.019 1.00 72.94 73 LEU A N 1
ATOM 601 C CA . LEU A 1 73 ? 3.511 -5.035 6.547 1.00 72.94 73 LEU A CA 1
ATOM 602 C C . LEU A 1 73 ? 3.010 -5.839 5.344 1.00 72.94 73 LEU A C 1
ATOM 604 O O . LEU A 1 73 ? 2.058 -5.421 4.685 1.00 72.94 73 LEU A O 1
ATOM 608 N N . GLY A 1 74 ? 3.615 -7.001 5.074 1.00 74.69 74 GLY A N 1
ATOM 609 C CA . GLY A 1 74 ? 3.218 -7.923 4.015 1.00 74.69 74 GLY A CA 1
ATOM 610 C C . GLY A 1 74 ? 3.216 -7.270 2.639 1.00 74.69 74 GLY A C 1
ATOM 611 O O . GLY A 1 74 ? 2.291 -7.524 1.876 1.00 74.69 74 GLY A O 1
ATOM 612 N N . ALA A 1 75 ? 4.179 -6.378 2.393 1.00 80.50 75 ALA A N 1
ATOM 613 C CA . ALA A 1 75 ? 4.373 -5.730 1.108 1.00 80.50 75 ALA A CA 1
ATOM 614 C C . ALA A 1 75 ? 5.696 -6.167 0.473 1.00 80.50 75 ALA A C 1
ATOM 616 O O . ALA A 1 75 ? 6.733 -6.242 1.143 1.00 80.50 75 ALA A O 1
ATOM 617 N N . SER A 1 76 ? 5.643 -6.459 -0.822 1.00 83.81 76 SER A N 1
ATOM 618 C CA . SER A 1 76 ? 6.774 -6.956 -1.607 1.00 83.81 76 SER A CA 1
ATOM 619 C C . SER A 1 76 ? 7.530 -5.830 -2.311 1.00 83.81 76 SER A C 1
ATOM 621 O O . SER A 1 76 ? 7.078 -4.688 -2.358 1.00 83.81 76 SER A O 1
ATOM 623 N N . ARG A 1 77 ? 8.711 -6.138 -2.870 1.00 87.38 77 ARG A N 1
ATOM 624 C CA . ARG A 1 77 ? 9.398 -5.187 -3.760 1.00 87.38 77 ARG A CA 1
ATOM 625 C C . ARG A 1 77 ? 8.507 -4.861 -4.948 1.00 87.38 77 ARG A C 1
ATOM 627 O O . ARG A 1 77 ? 7.816 -5.736 -5.461 1.00 87.38 77 ARG A O 1
ATOM 634 N N . ILE A 1 78 ? 8.613 -3.627 -5.415 1.00 90.56 78 ILE A N 1
ATOM 635 C CA . ILE A 1 78 ? 7.883 -3.160 -6.587 1.00 90.56 78 ILE A CA 1
ATOM 636 C C . ILE A 1 78 ? 8.838 -2.830 -7.723 1.00 90.56 78 ILE A C 1
ATOM 638 O O . ILE A 1 78 ? 9.980 -2.442 -7.471 1.00 90.56 78 ILE A O 1
ATOM 642 N N . SER A 1 79 ? 8.355 -2.959 -8.958 1.00 91.00 79 SER A N 1
ATOM 643 C CA . SER A 1 79 ? 8.998 -2.355 -10.122 1.00 91.00 79 SER A CA 1
ATOM 644 C C . SER A 1 79 ? 8.150 -1.206 -10.655 1.00 91.00 79 SER A C 1
ATOM 646 O O . SER A 1 79 ? 6.918 -1.252 -10.584 1.00 91.00 79 SER A O 1
ATOM 648 N N . ARG A 1 80 ? 8.794 -0.187 -11.231 1.00 89.38 80 ARG A N 1
ATOM 649 C CA . ARG A 1 80 ? 8.092 0.937 -11.872 1.00 89.38 80 ARG A CA 1
ATOM 650 C C . ARG A 1 80 ? 7.106 0.480 -12.948 1.00 89.38 80 ARG A C 1
ATOM 652 O O . ARG A 1 80 ? 6.005 1.014 -13.003 1.00 89.38 80 ARG A O 1
ATOM 659 N N . SER A 1 81 ? 7.499 -0.485 -13.783 1.00 87.25 81 SER A N 1
ATOM 660 C CA . SER A 1 81 ? 6.644 -1.042 -14.840 1.00 87.25 81 SER A CA 1
ATOM 661 C C . SER A 1 81 ? 5.409 -1.725 -14.261 1.00 87.25 81 SER A C 1
ATOM 663 O O . SER A 1 81 ? 4.300 -1.340 -14.598 1.00 87.25 81 SER A O 1
ATOM 665 N N . SER A 1 82 ? 5.590 -2.633 -13.295 1.00 88.81 82 SER A N 1
ATOM 666 C CA . SER A 1 82 ? 4.469 -3.337 -12.657 1.00 88.81 82 SER A CA 1
ATOM 667 C C . SER A 1 82 ? 3.511 -2.366 -11.966 1.00 88.81 82 SER A C 1
ATOM 669 O O . SER A 1 82 ? 2.303 -2.577 -11.985 1.00 88.81 82 SER A O 1
ATOM 671 N N . LEU A 1 83 ? 4.035 -1.297 -11.350 1.00 87.44 83 LEU A N 1
ATOM 672 C CA . LEU A 1 83 ? 3.212 -0.268 -10.716 1.00 87.44 83 LEU A CA 1
ATOM 673 C C . LEU A 1 83 ? 2.436 0.566 -11.745 1.00 87.44 83 LEU A C 1
ATOM 675 O O . LEU A 1 83 ? 1.268 0.864 -11.512 1.00 87.44 83 LEU A O 1
ATOM 679 N N . ALA A 1 84 ? 3.057 0.922 -12.873 1.00 85.25 84 ALA A N 1
ATOM 680 C CA . ALA A 1 84 ? 2.378 1.608 -13.971 1.00 85.25 84 ALA A CA 1
ATOM 681 C C . ALA A 1 84 ? 1.261 0.737 -14.566 1.00 85.25 84 ALA A C 1
ATOM 683 O O . ALA A 1 84 ? 0.128 1.197 -14.680 1.00 85.25 84 ALA A O 1
ATOM 684 N N . ASP A 1 85 ? 1.552 -0.535 -14.846 1.00 84.69 85 ASP A N 1
ATOM 685 C CA . ASP A 1 85 ? 0.586 -1.489 -15.393 1.00 84.69 85 ASP A CA 1
ATOM 686 C C . ASP A 1 85 ? -0.578 -1.725 -14.423 1.00 84.69 85 ASP A C 1
ATOM 688 O O . ASP A 1 85 ? -1.741 -1.742 -14.826 1.00 84.69 85 ASP A O 1
ATOM 692 N N . ALA A 1 86 ? -0.291 -1.876 -13.127 1.00 86.44 86 ALA A N 1
ATOM 693 C CA . ALA A 1 86 ? -1.320 -2.031 -12.104 1.00 86.44 86 ALA A CA 1
ATOM 694 C C . ALA A 1 86 ? -2.178 -0.773 -11.936 1.00 86.44 86 ALA A C 1
ATOM 696 O O . ALA A 1 86 ? -3.358 -0.889 -11.607 1.00 86.44 86 ALA A O 1
ATOM 697 N N . ASN A 1 87 ? -1.616 0.418 -12.148 1.00 83.19 87 ASN A N 1
ATOM 698 C CA . ASN A 1 87 ? -2.402 1.645 -12.178 1.00 83.19 87 ASN A CA 1
ATOM 699 C C . ASN A 1 87 ? -3.277 1.693 -13.437 1.00 83.19 87 ASN A C 1
ATOM 701 O O . ASN A 1 87 ? -4.463 1.916 -13.314 1.00 83.19 87 ASN A O 1
ATOM 705 N N . GLY A 1 88 ? -2.763 1.414 -14.633 1.00 80.88 88 GLY A N 1
ATOM 706 C CA . GLY A 1 88 ? -3.586 1.502 -15.849 1.00 80.88 88 GLY A CA 1
ATOM 707 C C . GLY A 1 88 ? -4.713 0.462 -15.933 1.00 80.88 88 GLY A C 1
ATOM 708 O O . GLY A 1 88 ? -5.777 0.748 -16.476 1.00 80.88 88 GLY A O 1
ATOM 709 N N . ASN A 1 89 ? -4.498 -0.745 -15.399 1.00 83.69 89 ASN A N 1
ATOM 710 C CA . ASN A 1 89 ? -5.376 -1.888 -15.678 1.00 83.69 89 ASN A CA 1
ATOM 711 C C . ASN A 1 89 ? -6.370 -2.236 -14.564 1.00 83.69 89 ASN A C 1
ATOM 713 O O . ASN A 1 89 ? -7.319 -2.985 -14.806 1.00 83.69 89 ASN A O 1
ATOM 717 N N . ARG A 1 90 ? -6.159 -1.772 -13.327 1.00 85.69 90 ARG A N 1
ATOM 718 C CA . ARG A 1 90 ? -7.028 -2.172 -12.209 1.00 85.69 90 ARG A CA 1
ATOM 719 C C . ARG A 1 90 ? -8.265 -1.288 -12.120 1.00 85.69 90 ARG A C 1
ATOM 721 O O . ARG A 1 90 ? -8.189 -0.100 -12.396 1.00 85.69 90 ARG A O 1
ATOM 728 N N . PRO A 1 91 ? -9.414 -1.809 -11.670 1.00 84.00 91 PRO A N 1
ATOM 729 C CA . PRO A 1 91 ? -10.573 -0.965 -11.424 1.00 84.00 91 PRO A CA 1
ATOM 730 C C . PRO A 1 91 ? -10.306 0.013 -10.273 1.00 84.00 91 PRO A C 1
ATOM 732 O O . PRO A 1 91 ? -10.087 -0.400 -9.131 1.00 84.00 91 PRO A O 1
ATOM 735 N N . ALA A 1 92 ? -10.414 1.318 -10.539 1.00 80.62 92 ALA A N 1
ATOM 736 C CA . ALA A 1 92 ? -10.330 2.354 -9.502 1.00 80.62 92 ALA A CA 1
ATOM 737 C C . ALA A 1 92 ? -11.385 2.163 -8.387 1.00 80.62 92 ALA A C 1
ATOM 739 O O . ALA A 1 92 ? -11.168 2.571 -7.243 1.00 80.62 92 ALA A O 1
ATOM 740 N N . ALA A 1 93 ? -12.486 1.468 -8.706 1.00 82.00 93 ALA A N 1
ATOM 741 C CA . ALA A 1 93 ? -13.572 1.119 -7.794 1.00 82.00 93 ALA A CA 1
ATOM 742 C C . ALA A 1 93 ? -13.106 0.383 -6.521 1.00 82.00 93 ALA A C 1
ATOM 744 O O . ALA A 1 93 ? -13.658 0.603 -5.442 1.00 82.00 93 ALA A O 1
ATOM 745 N N . ILE A 1 94 ? -12.059 -0.447 -6.624 1.00 85.25 94 ILE A N 1
ATOM 746 C CA . ILE A 1 94 ? -11.484 -1.186 -5.486 1.00 85.25 94 ILE A CA 1
ATOM 747 C C . ILE A 1 94 ? -11.024 -0.214 -4.403 1.00 85.25 94 ILE A C 1
ATOM 749 O O . ILE A 1 94 ? -11.308 -0.364 -3.208 1.00 85.25 94 ILE A O 1
ATOM 753 N N . PHE A 1 95 ? -10.304 0.815 -4.830 1.00 83.00 95 PHE A N 1
ATOM 754 C CA . PHE A 1 95 ? -9.710 1.765 -3.916 1.00 83.00 95 PHE A CA 1
ATOM 755 C C . PHE A 1 95 ? -10.712 2.815 -3.441 1.00 83.00 95 PHE A C 1
ATOM 757 O O . PHE A 1 95 ? -10.683 3.179 -2.264 1.00 83.00 95 PHE A O 1
ATOM 764 N N . SER A 1 96 ? -11.644 3.248 -4.299 1.0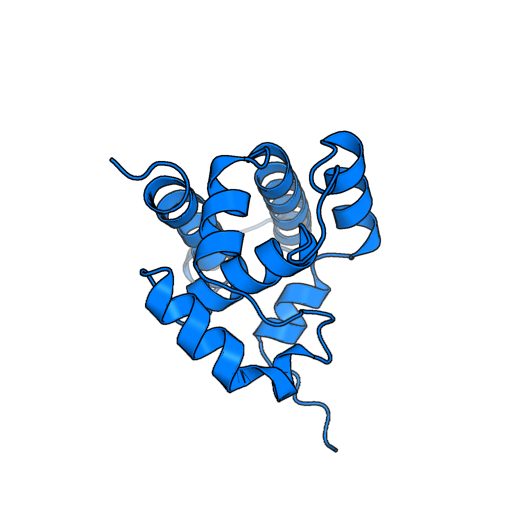0 80.56 96 SER A N 1
ATOM 765 C CA . SER A 1 96 ? -12.717 4.155 -3.881 1.00 80.56 96 SER A CA 1
ATOM 766 C C . SER A 1 96 ? -13.616 3.515 -2.823 1.00 80.56 96 SER A C 1
ATOM 768 O O . SER A 1 96 ? -13.944 4.159 -1.830 1.00 80.56 96 SER A O 1
ATOM 770 N N . GLU A 1 97 ? -13.975 2.237 -2.973 1.00 85.50 97 GLU A N 1
ATOM 771 C CA . GLU A 1 97 ? -14.779 1.532 -1.970 1.00 85.50 97 GLU A CA 1
ATOM 772 C C . GLU A 1 97 ? -14.031 1.414 -0.635 1.00 85.50 97 GLU A C 1
ATOM 774 O O . GLU A 1 97 ? -14.584 1.701 0.430 1.00 85.50 97 GLU A O 1
ATOM 779 N N . THR A 1 98 ? -12.741 1.075 -0.691 1.00 84.06 98 THR A N 1
ATOM 780 C CA . THR A 1 98 ? -11.871 1.025 0.493 1.00 84.06 98 THR A CA 1
ATOM 781 C C . THR A 1 98 ? -11.807 2.381 1.198 1.00 84.06 98 THR A C 1
ATOM 783 O O . THR A 1 98 ? -11.883 2.460 2.427 1.00 84.06 98 THR A O 1
ATOM 786 N N . PHE A 1 99 ? -11.723 3.465 0.428 1.00 81.12 99 PHE A N 1
ATOM 787 C CA . PHE A 1 99 ? -11.743 4.825 0.945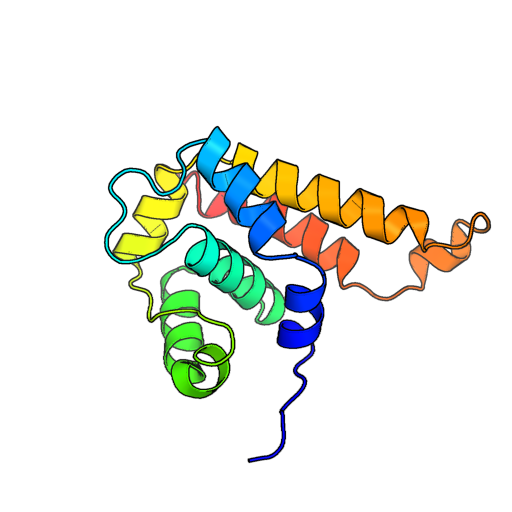 1.00 81.12 99 PHE A CA 1
ATOM 788 C C . PHE A 1 99 ? -13.070 5.164 1.638 1.00 81.12 99 PHE A C 1
ATOM 790 O O . PHE A 1 99 ? -13.058 5.630 2.779 1.00 81.12 99 PHE A O 1
ATOM 797 N N . TYR A 1 100 ? -14.217 4.900 1.005 1.00 80.62 100 TYR A N 1
ATOM 798 C CA . TYR A 1 100 ? -15.521 5.184 1.613 1.00 80.62 100 TYR A CA 1
ATOM 799 C C . TYR A 1 100 ? -15.767 4.352 2.874 1.00 80.62 100 TYR A C 1
ATOM 801 O O . TYR A 1 100 ? -16.314 4.867 3.854 1.00 80.62 100 TYR A O 1
ATOM 809 N N . TYR A 1 101 ? -15.291 3.106 2.899 1.00 84.25 101 TYR A N 1
ATOM 810 C CA . TYR A 1 101 ? -15.296 2.275 4.100 1.00 84.25 101 TYR A CA 1
ATOM 811 C C . TYR A 1 101 ? -14.517 2.935 5.253 1.00 84.25 101 TYR A C 1
ATOM 813 O O . TYR A 1 101 ? -15.037 3.064 6.367 1.00 84.25 101 TYR A O 1
ATOM 821 N N . LEU A 1 102 ? -13.293 3.408 4.991 1.00 79.69 102 LEU A N 1
ATOM 822 C CA . LEU A 1 102 ? -12.483 4.121 5.983 1.00 79.69 102 LEU A CA 1
ATOM 823 C C . LEU A 1 102 ? -13.140 5.424 6.436 1.00 79.69 102 LEU A C 1
ATOM 825 O O . LEU A 1 102 ? -13.195 5.701 7.636 1.00 79.69 102 LEU A O 1
ATOM 829 N N . LEU A 1 103 ? -13.674 6.205 5.497 1.00 78.94 103 LEU A N 1
ATOM 830 C CA . LEU A 1 103 ? -14.357 7.460 5.787 1.00 78.94 103 LEU A CA 1
ATOM 831 C C . LEU A 1 103 ? -15.554 7.236 6.718 1.00 7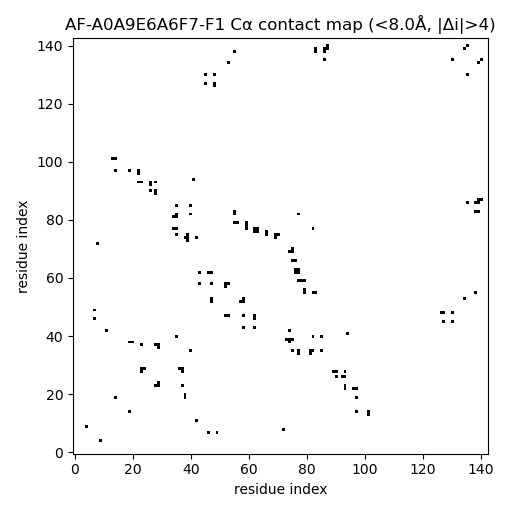8.94 103 LEU A C 1
ATOM 833 O O . LEU A 1 103 ? -15.726 7.983 7.680 1.00 78.94 103 LEU A O 1
ATOM 837 N N . GLY A 1 104 ? -16.348 6.188 6.483 1.00 81.94 104 GLY A N 1
ATOM 838 C CA . GLY A 1 104 ? -17.450 5.801 7.364 1.00 81.94 104 GLY A CA 1
ATOM 839 C C . GLY A 1 104 ? -16.977 5.468 8.782 1.00 81.94 104 GLY A C 1
ATOM 840 O O . GLY A 1 104 ? -17.536 5.972 9.759 1.00 81.94 104 GLY A O 1
ATOM 841 N N . LYS A 1 105 ? -15.892 4.691 8.911 1.00 79.81 105 LYS A N 1
ATOM 842 C CA . LYS A 1 105 ? -15.294 4.362 10.217 1.00 79.81 105 LYS A CA 1
ATOM 843 C C . LYS A 1 105 ? -14.800 5.602 10.953 1.00 79.81 105 LYS A C 1
ATOM 845 O O . LYS A 1 105 ? -15.086 5.743 12.140 1.00 79.81 105 LYS A O 1
ATOM 850 N N . VAL A 1 106 ? -14.113 6.513 10.268 1.00 76.38 106 VAL A N 1
ATOM 851 C CA . VAL A 1 106 ? -13.633 7.763 10.873 1.00 76.38 106 VAL A CA 1
ATOM 852 C C . VAL A 1 106 ? -14.810 8.632 11.302 1.00 76.38 106 VAL A C 1
ATOM 854 O O . VAL A 1 106 ? -14.867 9.029 12.460 1.00 76.38 106 VAL A O 1
ATOM 857 N N . ARG A 1 107 ? -15.799 8.857 10.426 1.00 74.94 107 ARG A N 1
ATOM 858 C CA . ARG A 1 107 ? -16.984 9.676 10.735 1.00 74.94 107 ARG A CA 1
ATOM 859 C C . ARG A 1 107 ? -17.769 9.159 11.936 1.00 74.94 107 ARG A C 1
ATOM 861 O O . ARG A 1 107 ? -18.271 9.975 12.696 1.00 74.94 107 ARG A O 1
ATOM 868 N N . SER A 1 108 ? -17.837 7.841 12.132 1.00 75.44 108 SER A N 1
ATOM 869 C CA . SER A 1 108 ? -18.499 7.242 13.300 1.00 75.44 108 SER A CA 1
ATOM 870 C C . SER A 1 108 ? -17.795 7.526 14.634 1.00 75.44 108 SER A C 1
ATOM 872 O O . SER A 1 108 ? -18.437 7.479 15.677 1.00 75.44 108 SER A O 1
ATOM 874 N N . LYS A 1 109 ? -16.491 7.833 14.603 1.00 71.12 109 LYS A N 1
ATOM 875 C CA . LYS A 1 109 ? -15.672 8.150 15.782 1.00 71.12 109 LYS A CA 1
ATOM 876 C C . LYS A 1 109 ? -15.507 9.648 16.031 1.00 71.12 109 LYS A C 1
ATOM 878 O O . LYS A 1 109 ? -14.982 10.024 17.074 1.00 71.12 109 LYS A O 1
ATOM 883 N N . LEU A 1 110 ? -15.901 10.494 15.079 1.00 65.44 110 LEU A N 1
ATOM 884 C CA . LEU A 1 110 ? -15.880 11.939 15.271 1.00 65.44 110 LEU A CA 1
ATOM 885 C C . LEU A 1 110 ? -17.010 12.338 16.230 1.00 65.44 110 LEU A C 1
ATOM 887 O O . LEU A 1 110 ? -18.127 11.835 16.069 1.00 65.44 110 LEU A O 1
ATOM 891 N N . PRO A 1 111 ? -16.756 13.239 17.196 1.00 60.03 111 PRO A N 1
ATOM 892 C CA . PRO A 1 111 ? -17.818 13.782 18.028 1.00 60.03 111 PRO A CA 1
ATOM 893 C C . PRO A 1 111 ? -18.904 14.404 17.139 1.00 60.03 111 PRO A C 1
ATOM 895 O O . PRO A 1 111 ? -18.618 15.089 16.152 1.00 60.03 111 PRO A O 1
ATOM 898 N N . LYS A 1 112 ? -20.171 14.122 17.464 1.00 56.88 112 LYS A N 1
ATOM 899 C CA . LYS A 1 112 ? -21.338 14.737 16.820 1.00 56.88 112 LYS A CA 1
ATOM 900 C C . LYS A 1 112 ? -21.492 16.167 17.350 1.00 56.88 112 LYS A C 1
ATOM 902 O O . LYS A 1 112 ? -22.391 16.440 18.130 1.00 56.88 112 LYS A O 1
ATOM 907 N N . GLY A 1 113 ? -20.577 17.055 16.988 1.00 57.34 113 GLY A N 1
ATOM 908 C CA . GLY A 1 113 ? -20.595 18.442 17.439 1.00 57.34 113 GLY A CA 1
ATOM 909 C C . GLY A 1 113 ? -19.329 19.169 17.011 1.00 57.34 113 GLY A C 1
ATOM 910 O O . GLY A 1 113 ? -18.239 18.630 17.140 1.00 57.34 113 GLY A O 1
ATOM 911 N N . ASP A 1 114 ? -19.508 20.371 16.477 1.00 48.12 114 ASP A N 1
ATOM 912 C CA . ASP A 1 114 ? -18.497 21.364 16.107 1.00 48.12 114 ASP A CA 1
ATOM 913 C C . ASP A 1 114 ? -17.641 21.126 14.849 1.00 48.12 114 ASP A C 1
ATOM 915 O O . ASP A 1 114 ? -16.553 20.543 14.836 1.00 48.12 114 ASP A O 1
ATOM 919 N N . GLU A 1 115 ? -18.094 21.767 13.767 1.00 51.62 115 GLU A N 1
ATOM 920 C CA . GLU A 1 115 ? -17.329 22.075 12.551 1.00 51.62 115 GLU A CA 1
ATOM 921 C C . GLU A 1 115 ? -15.959 22.726 12.823 1.00 51.62 115 GLU A C 1
ATOM 923 O O . GLU A 1 115 ? -15.027 22.560 12.032 1.00 51.62 115 GLU A O 1
ATOM 928 N N . SER A 1 116 ? -15.800 23.407 13.959 1.00 50.12 116 SER A N 1
ATOM 929 C CA . SER A 1 116 ? -14.540 24.020 14.391 1.00 50.12 116 SER A CA 1
ATOM 930 C C . SER A 1 116 ? -13.480 22.999 14.838 1.00 50.12 116 SER A C 1
ATOM 932 O O . SER A 1 116 ? -12.287 23.250 14.663 1.00 50.12 116 SER A O 1
ATOM 934 N N . GLN A 1 117 ? -13.863 21.809 15.326 1.00 47.69 117 GLN A N 1
ATOM 935 C CA . GLN A 1 117 ? -12.909 20.730 15.641 1.00 47.69 117 GLN A CA 1
ATOM 936 C C . GLN A 1 117 ? -12.484 19.936 14.394 1.00 47.69 117 GLN A C 1
ATOM 938 O O . GLN A 1 117 ? -11.355 19.444 14.325 1.00 47.69 117 GLN A O 1
ATOM 943 N N . ARG A 1 118 ? -13.331 19.883 13.353 1.00 47.88 118 ARG A N 1
ATOM 944 C CA . ARG A 1 118 ? -12.989 19.279 12.047 1.00 47.88 118 ARG A CA 1
ATOM 945 C C . ARG A 1 118 ? -11.822 19.979 11.349 1.00 47.88 118 ARG A C 1
ATOM 947 O O . ARG A 1 118 ? -11.076 19.318 10.632 1.00 47.88 118 ARG A O 1
ATOM 954 N N . LYS A 1 119 ? -11.661 21.289 11.561 1.00 46.25 119 LYS A N 1
ATOM 955 C CA . LYS A 1 119 ? -10.561 22.090 10.996 1.00 46.25 119 LYS A CA 1
ATOM 956 C C . LYS A 1 119 ? -9.232 21.896 11.742 1.00 46.25 119 LYS A C 1
ATOM 958 O O . LYS A 1 119 ? -8.183 22.064 11.133 1.00 46.25 119 LYS A O 1
ATOM 963 N N . ASN A 1 120 ? -9.276 21.494 13.017 1.00 44.22 120 ASN A N 1
ATOM 964 C CA . ASN A 1 120 ? -8.103 21.375 13.895 1.00 44.22 120 ASN A CA 1
ATOM 965 C C . ASN A 1 120 ? -7.574 19.941 14.058 1.00 44.22 120 ASN A C 1
ATOM 967 O O . ASN A 1 120 ? -6.460 19.746 14.542 1.00 44.22 120 ASN A O 1
ATOM 971 N N . MET A 1 121 ? -8.331 18.921 13.642 1.00 45.38 121 MET A N 1
ATOM 972 C CA . MET A 1 121 ? -7.854 17.541 13.691 1.00 45.38 121 MET A CA 1
ATOM 973 C C . MET A 1 121 ? -6.911 17.284 12.514 1.00 45.38 121 MET A C 1
ATOM 975 O O . MET A 1 121 ? -7.328 16.902 11.419 1.00 45.38 121 MET A O 1
ATOM 979 N N . GLY A 1 122 ? -5.631 17.573 12.749 1.00 44.69 122 GLY A N 1
ATOM 980 C CA . GLY A 1 122 ? -4.566 17.549 11.762 1.00 44.69 122 GLY A CA 1
ATOM 981 C C . GLY A 1 122 ? -4.512 16.247 10.982 1.00 44.69 122 GLY A C 1
ATOM 982 O O . GLY A 1 122 ? -3.917 15.300 11.451 1.00 44.69 122 GLY A O 1
ATOM 983 N N . HIS A 1 123 ? -5.105 16.250 9.788 1.00 48.31 123 HIS A N 1
ATOM 984 C CA . HIS A 1 123 ? -4.424 15.958 8.528 1.00 48.31 123 HIS A CA 1
ATOM 985 C C . HIS A 1 123 ? -3.815 14.548 8.283 1.00 48.31 123 HIS A C 1
ATOM 987 O O . HIS A 1 123 ? -2.831 14.490 7.563 1.00 48.31 123 HIS A O 1
ATOM 993 N N . PRO A 1 124 ? -4.378 13.390 8.704 1.00 48.66 124 PRO A N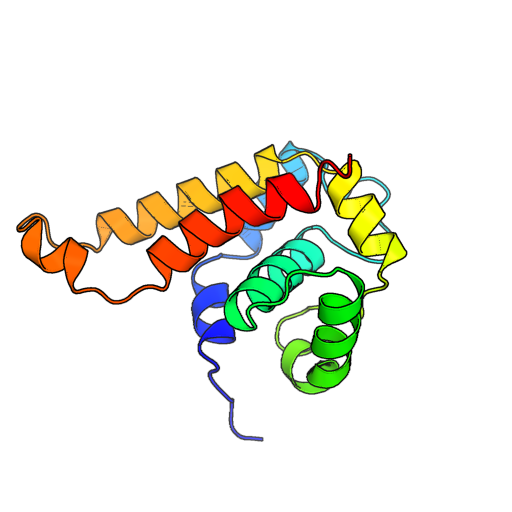 1
ATOM 994 C CA . PRO A 1 124 ? -4.147 12.135 7.972 1.00 48.66 124 PRO A CA 1
ATOM 995 C C . PRO A 1 124 ? -5.323 11.812 7.048 1.00 48.66 124 PRO A C 1
ATOM 997 O O . PRO A 1 124 ? -5.135 11.220 5.994 1.00 48.66 124 PRO A O 1
ATOM 1000 N N . TYR A 1 125 ? -6.535 12.250 7.398 1.00 50.16 125 TYR A N 1
ATOM 1001 C CA . TYR A 1 125 ? -7.762 11.933 6.661 1.00 50.16 125 TYR A CA 1
ATOM 1002 C C . TYR A 1 125 ? -7.945 12.830 5.432 1.00 50.16 125 TYR A C 1
ATOM 1004 O O . TYR A 1 125 ? -8.289 12.337 4.369 1.00 50.16 125 TYR A O 1
ATOM 1012 N N . ILE A 1 126 ? -7.632 14.129 5.542 1.00 49.78 126 ILE A N 1
ATOM 1013 C CA . ILE A 1 126 ? -7.571 15.054 4.393 1.00 49.78 126 ILE A CA 1
ATOM 1014 C C . ILE A 1 126 ? -6.380 14.710 3.491 1.00 49.78 126 ILE A C 1
ATOM 1016 O O . ILE A 1 126 ? -6.498 14.819 2.274 1.00 49.78 126 ILE A O 1
ATOM 1020 N N . LEU A 1 127 ? -5.268 14.237 4.072 1.00 49.91 127 LEU A N 1
ATOM 1021 C CA . LEU A 1 127 ? -4.132 13.694 3.325 1.00 49.91 127 LEU A CA 1
ATOM 1022 C C . LEU A 1 127 ? -4.560 12.448 2.547 1.00 49.91 127 LEU A C 1
ATOM 1024 O O . LEU A 1 127 ? -4.339 12.434 1.353 1.00 49.91 127 LEU A O 1
ATOM 1028 N N . LEU A 1 128 ? -5.272 11.492 3.159 1.00 50.88 128 LEU A N 1
ATOM 1029 C CA . LEU A 1 128 ? -5.883 10.340 2.477 1.00 50.88 128 LEU A CA 1
ATOM 1030 C C . LEU A 1 128 ? -6.883 10.756 1.381 1.00 50.88 128 LEU A C 1
ATOM 1032 O O . LEU A 1 128 ? -6.838 10.195 0.292 1.00 50.88 128 LEU A O 1
ATOM 1036 N N . CYS A 1 129 ? -7.741 11.754 1.627 1.00 44.09 129 CYS A N 1
ATOM 1037 C CA . CYS A 1 129 ? -8.699 12.271 0.639 1.00 44.09 129 CYS A CA 1
ATOM 1038 C C . CYS A 1 129 ? -8.019 12.982 -0.547 1.00 44.09 129 CYS A C 1
ATOM 1040 O O . CYS A 1 129 ? -8.411 12.767 -1.689 1.00 44.09 129 CYS A O 1
ATOM 1042 N N . LYS A 1 130 ? -7.007 13.830 -0.305 1.00 44.22 130 LYS A N 1
ATOM 1043 C CA . LYS A 1 130 ? -6.267 14.548 -1.362 1.00 44.22 130 LYS A CA 1
ATOM 1044 C C . LYS A 1 130 ? -5.313 13.618 -2.118 1.00 44.22 130 LYS A C 1
ATOM 1046 O O . LYS A 1 130 ? -5.213 13.708 -3.338 1.00 44.22 130 LYS A O 1
ATOM 1051 N N . ALA A 1 131 ? -4.683 12.688 -1.407 1.00 43.84 131 ALA A N 1
ATOM 1052 C CA . ALA A 1 131 ? -3.804 11.653 -1.933 1.00 43.84 131 ALA A CA 1
ATOM 1053 C C . ALA A 1 131 ? -4.475 10.751 -2.966 1.00 43.84 131 ALA A C 1
ATOM 1055 O O . ALA A 1 131 ? -3.939 10.529 -4.052 1.00 43.84 131 ALA A O 1
ATOM 1056 N N . PHE A 1 132 ? -5.654 10.231 -2.614 1.00 50.03 132 PHE A N 1
ATOM 1057 C CA . PHE A 1 132 ? -6.391 9.311 -3.470 1.00 50.03 132 PHE A CA 1
ATOM 1058 C C . PHE A 1 132 ? -7.068 10.011 -4.647 1.00 50.03 132 PHE A C 1
ATOM 1060 O O . PHE A 1 132 ? -7.359 9.359 -5.643 1.00 50.03 132 PHE A O 1
ATOM 1067 N N . TYR A 1 133 ? -7.313 11.318 -4.570 1.00 43.00 133 TYR A N 1
ATOM 1068 C CA . TYR A 1 133 ? -7.968 12.041 -5.658 1.00 43.00 133 TYR A CA 1
ATOM 1069 C C . TYR A 1 133 ? -6.970 12.632 -6.666 1.00 43.00 133 TYR A C 1
ATOM 1071 O O . TYR A 1 133 ? -7.211 12.576 -7.865 1.00 43.00 133 TYR A O 1
ATOM 1079 N N . ILE A 1 134 ? -5.818 13.148 -6.214 1.00 42.84 134 ILE A N 1
ATOM 1080 C CA . ILE A 1 134 ? -4.865 13.860 -7.090 1.00 42.84 134 ILE A CA 1
ATOM 1081 C C . ILE A 1 134 ? -3.836 12.906 -7.719 1.00 42.84 134 ILE A C 1
ATOM 1083 O O . ILE A 1 134 ? -3.511 13.032 -8.899 1.00 42.84 134 ILE A O 1
ATOM 1087 N N . GLN A 1 135 ? -3.350 11.904 -6.980 1.00 46.69 135 GLN A N 1
ATOM 1088 C CA . GLN A 1 135 ? -2.320 11.000 -7.504 1.00 46.69 135 GLN A CA 1
ATOM 1089 C C . GLN A 1 135 ? -2.899 9.901 -8.396 1.00 46.69 135 GLN A C 1
ATOM 1091 O O . GLN A 1 135 ? -2.282 9.528 -9.389 1.00 46.69 135 GLN A O 1
ATOM 1096 N N . THR A 1 136 ? -4.102 9.420 -8.086 1.00 47.56 136 THR A N 1
ATOM 1097 C CA . THR A 1 136 ? -4.819 8.445 -8.921 1.00 47.56 136 THR A CA 1
ATOM 1098 C C . THR A 1 136 ? -5.309 9.070 -10.225 1.00 47.56 136 THR A C 1
ATOM 1100 O O . THR A 1 136 ? -5.624 8.343 -11.143 1.00 47.56 136 THR A O 1
ATOM 1103 N N . PHE A 1 137 ? -5.341 10.397 -10.373 1.00 43.19 137 PHE A N 1
ATOM 1104 C CA . PHE A 1 137 ? -5.599 11.009 -11.681 1.00 43.19 137 PHE A CA 1
ATOM 1105 C C . PHE A 1 137 ? -4.308 11.147 -12.506 1.00 43.19 137 PHE A C 1
ATOM 1107 O O . PHE A 1 137 ? -4.301 10.842 -13.691 1.00 43.19 137 PHE A O 1
ATOM 1114 N N . SER A 1 138 ? -3.190 11.515 -11.868 1.00 44.38 138 SER A N 1
ATOM 1115 C CA . SER A 1 138 ? -1.904 11.746 -12.551 1.00 44.38 138 SER A CA 1
ATOM 1116 C C . SER A 1 138 ? -1.104 10.463 -12.860 1.00 44.38 138 SER A C 1
ATOM 1118 O O . SER A 1 138 ? -0.326 10.428 -13.808 1.00 44.38 138 SER A O 1
ATOM 1120 N N . LEU A 1 139 ? -1.277 9.389 -12.076 1.00 45.09 139 LEU A N 1
ATOM 1121 C CA . LEU A 1 139 ? -0.586 8.100 -12.277 1.00 45.09 139 LEU A CA 1
ATOM 1122 C C . LEU A 1 139 ? -1.403 7.047 -13.041 1.00 45.09 139 LEU A C 1
ATOM 1124 O O . LEU A 1 139 ? -0.842 6.025 -13.432 1.00 45.09 139 LEU A O 1
ATOM 1128 N N . PHE A 1 140 ? -2.707 7.261 -13.201 1.00 46.25 140 PHE A N 1
ATOM 1129 C CA . PHE A 1 140 ? -3.651 6.315 -13.820 1.00 46.25 140 PHE A CA 1
ATOM 1130 C C . PHE A 1 140 ? -4.073 6.776 -15.223 1.00 46.25 140 PHE A C 1
ATOM 1132 O O . PHE A 1 140 ? -4.436 5.949 -16.047 1.00 46.25 140 PHE A O 1
ATOM 1139 N N . TYR A 1 141 ? -3.957 8.079 -15.509 1.00 41.06 141 TYR A N 1
ATOM 1140 C CA . TYR A 1 141 ? -4.080 8.673 -16.840 1.00 41.06 141 TYR A CA 1
ATOM 1141 C C . TYR A 1 141 ? -2.839 9.532 -17.135 1.00 41.06 141 TYR A C 1
ATOM 1143 O O . TYR A 1 141 ? -2.868 10.749 -16.933 1.00 41.06 141 TYR A O 1
ATOM 1151 N N . PRO A 1 142 ? -1.717 8.934 -17.577 1.00 40.69 142 PRO A N 1
ATOM 1152 C CA . PRO A 1 142 ? -0.681 9.722 -18.228 1.00 40.69 142 PRO A CA 1
ATOM 1153 C C . PRO A 1 142 ? -1.288 10.333 -19.501 1.00 40.69 142 PRO A C 1
ATOM 1155 O O . PRO A 1 142 ? -1.933 9.624 -20.273 1.00 40.69 142 PRO A O 1
ATOM 1158 N N . ARG A 1 143 ? -1.145 11.651 -19.680 1.00 39.94 143 ARG A N 1
ATOM 1159 C CA . ARG A 1 143 ? -1.384 12.279 -20.987 1.00 39.94 143 ARG A CA 1
ATOM 1160 C C . ARG A 1 143 ? -0.451 11.694 -22.039 1.00 39.94 143 ARG A C 1
ATOM 1162 O O . ARG A 1 143 ? 0.709 11.399 -21.669 1.00 39.94 143 ARG A O 1
#

Foldseek 3Di:
DDPPPDVLVVVVVLQDPVVLVVLCVVQVLCPVPDAAGPQLLVSLLLVCLVVVNQDLVSSLVVVQVCCVVCVVVVHDRDDSVNNLCSLQPGPLSSVVVSLVSSVVVVVVPDPPDDPPVVVVPDDPNVSVVCSSPPRSVCSHDPD

Sequence (143 aa):
MKHSNSIFCQLLKFIPRHSFQKVVDRHKGDHRVRTLSCWDQLVVLLFSQLNSQTSLRGIETTFNSQKSKLYHLGASRISRSSLADANGNRPAAIFSETFYYLLGKVRSKLPKGDESQRKNMGHPYILLCKAFYIQTFSLFYPR

Radius of gyration: 15.59 Å; Cα contacts (8 Å, |Δi|>4): 89; chains: 1; bounding box: 36×37×40 Å

pLDDT: mean 74.33, std 17.18, range [39.0, 93.88]

Solvent-accessible surface area (backbone atoms only — not comparable to full-atom values): 8565 Å² total; per-residue (Å²): 130,85,84,78,78,41,73,66,59,58,56,50,66,72,53,53,64,70,64,51,47,54,44,32,61,76,68,48,53,54,67,91,60,86,76,67,48,61,66,35,50,51,53,50,55,55,48,23,54,79,67,72,45,86,45,62,66,54,34,35,54,58,52,53,75,41,41,83,72,36,46,84,69,74,37,71,76,69,50,54,66,60,52,45,50,52,39,62,70,42,65,66,64,48,58,52,51,54,48,53,54,46,50,52,57,52,58,73,70,48,73,96,67,60,77,72,56,68,76,65,61,80,63,61,64,60,47,53,55,50,41,61,58,55,48,54,47,60,60,43,51,72,129

Mean predicted aligned error: 9.69 Å